Protein AF-A0A3N5V9I6-F1 (afdb_monomer_lite)

Radius of gyration: 17.71 Å; chains: 1; bounding box: 30×60×33 Å

Secondary structure (DSSP, 8-state):
--S-HHHHHHHHHHHSTT--GGGS-HHHHHHHHHHHHHHHH-TTS-HHHHHHHHHHHHHHHS-TTHHHHHHHHHHHHHHHHHTTSS----GGG-SS--------------------

Sequence (116 aa):
VVFEGNEIDPIIERFSSNWKISRMSCVDRNIMRIAVYELLWCSDIPSKVSINEAIDIGKKYGTGESGPFINGILDSVLDAMEKGSIKAKNPERISSEGTDNAVEIPGSKGSEVQTK

pLDDT: mean 76.72, std 22.47, range [28.77, 97.75]

Foldseek 3Di:
DPPPPPVQLVLLCVQQPNDHLVPADPQLSVLSSQLSCCCQAVPVDDNVVSLVVSLVSCVVPHDPCSNVSSNRRSVVSVVCCVVVVDHRDYPVPVPDDPDDDDPDDPDDDDDDDDDD

Structure (mmCIF, N/CA/C/O backbone):
data_AF-A0A3N5V9I6-F1
#
_entry.id   AF-A0A3N5V9I6-F1
#
loop_
_atom_site.group_PDB
_atom_site.id
_atom_site.type_symbol
_atom_site.label_atom_id
_atom_site.label_alt_id
_atom_site.label_comp_id
_atom_site.label_asym_id
_atom_site.label_entity_id
_atom_site.label_seq_id
_atom_site.pdbx_PDB_ins_code
_atom_site.Cartn_x
_atom_site.Cartn_y
_atom_site.Cartn_z
_atom_site.occupancy
_atom_site.B_iso_or_equiv
_atom_site.auth_seq_id
_atom_site.auth_comp_id
_atom_site.auth_asym_id
_atom_site.auth_atom_id
_atom_site.pdbx_PDB_model_num
ATOM 1 N N . VAL A 1 1 ? -10.032 -8.943 -8.644 1.00 49.38 1 VAL A N 1
ATOM 2 C CA . VAL A 1 1 ? -8.662 -9.484 -8.780 1.00 49.38 1 VAL A CA 1
ATOM 3 C C . VAL A 1 1 ? -8.685 -10.921 -8.297 1.00 49.38 1 VAL A C 1
ATOM 5 O O . VAL A 1 1 ? -8.732 -11.153 -7.100 1.00 49.38 1 VAL A O 1
ATOM 8 N N . VAL A 1 2 ? -8.845 -11.861 -9.229 1.00 43.88 2 VAL A N 1
ATOM 9 C CA . VAL A 1 2 ? -8.947 -13.315 -8.961 1.00 43.88 2 VAL A CA 1
ATOM 10 C C . VAL A 1 2 ? -7.613 -14.014 -9.287 1.00 43.88 2 VAL A C 1
ATOM 12 O O . VAL A 1 2 ? -7.490 -15.225 -9.170 1.00 43.88 2 VAL A O 1
ATOM 15 N N . PHE A 1 3 ? -6.589 -13.236 -9.647 1.00 49.75 3 PHE A N 1
ATOM 16 C CA . PHE A 1 3 ? -5.231 -13.713 -9.855 1.00 49.75 3 PHE A CA 1
ATOM 17 C C . PHE A 1 3 ? -4.555 -13.917 -8.492 1.00 49.75 3 PHE A C 1
ATOM 19 O O . PHE A 1 3 ? -4.348 -12.975 -7.733 1.00 49.75 3 PHE A O 1
ATOM 26 N N . GLU A 1 4 ? -4.340 -15.188 -8.155 1.00 53.69 4 GLU A N 1
ATOM 27 C CA . GLU A 1 4 ? -3.260 -15.676 -7.289 1.00 53.69 4 GLU A CA 1
ATOM 28 C C . GLU A 1 4 ? -3.088 -14.994 -5.923 1.00 53.69 4 GLU A C 1
ATOM 30 O O . GLU A 1 4 ? -1.991 -14.581 -5.545 1.00 53.69 4 GLU A O 1
ATOM 35 N N . GLY A 1 5 ? -4.134 -15.016 -5.087 1.00 57.06 5 GLY A N 1
ATOM 36 C CA . GLY A 1 5 ? -3.957 -14.775 -3.644 1.00 57.06 5 GLY A CA 1
ATOM 37 C C . GLY A 1 5 ? -2.834 -15.633 -3.025 1.00 57.06 5 GLY A C 1
ATOM 38 O O . GLY A 1 5 ? -2.198 -15.206 -2.070 1.00 57.06 5 GLY A O 1
ATOM 39 N N . ASN A 1 6 ? -2.520 -16.790 -3.625 1.00 67.88 6 ASN A N 1
ATOM 40 C CA . ASN A 1 6 ? -1.420 -17.666 -3.213 1.00 67.88 6 ASN A CA 1
ATOM 41 C C . ASN A 1 6 ? -0.013 -17.077 -3.398 1.00 67.88 6 ASN A C 1
ATOM 43 O O . ASN A 1 6 ? 0.874 -17.469 -2.649 1.00 67.88 6 ASN A O 1
ATOM 47 N N . GLU A 1 7 ? 0.222 -16.179 -4.361 1.00 80.50 7 GLU A N 1
ATOM 48 C CA . GLU A 1 7 ? 1.559 -15.592 -4.563 1.00 80.50 7 GLU A CA 1
ATOM 49 C C . GLU A 1 7 ? 1.689 -14.209 -3.923 1.00 80.50 7 GLU A C 1
ATOM 51 O O . GLU A 1 7 ? 2.753 -13.862 -3.410 1.00 80.50 7 GLU A O 1
ATOM 56 N N . ILE A 1 8 ? 0.608 -13.426 -3.916 1.00 87.56 8 ILE A N 1
ATOM 57 C CA . ILE A 1 8 ? 0.626 -12.046 -3.421 1.00 87.56 8 ILE A CA 1
ATOM 58 C C . ILE A 1 8 ? 0.567 -11.997 -1.890 1.00 87.56 8 ILE A C 1
ATOM 60 O O . ILE A 1 8 ? 1.305 -11.226 -1.272 1.00 87.56 8 ILE A O 1
ATOM 64 N N . ASP A 1 9 ? -0.274 -12.823 -1.258 1.00 89.19 9 ASP A N 1
ATOM 65 C CA . ASP A 1 9 ? -0.454 -12.783 0.197 1.00 89.19 9 ASP A CA 1
ATOM 66 C C . ASP A 1 9 ? 0.855 -13.088 0.958 1.00 89.19 9 ASP A C 1
ATOM 68 O O . ASP A 1 9 ? 1.178 -12.322 1.867 1.00 89.19 9 ASP A O 1
ATOM 72 N N . PRO A 1 10 ? 1.677 -14.094 0.578 1.00 88.62 10 PRO A N 1
ATOM 73 C CA . PRO A 1 10 ? 2.971 -14.332 1.225 1.00 88.62 10 PRO A CA 1
ATOM 74 C C . PRO A 1 10 ? 3.958 -13.169 1.086 1.00 88.62 10 PRO A C 1
ATOM 76 O O . PRO A 1 10 ? 4.769 -12.934 1.982 1.00 88.62 10 PRO A O 1
ATOM 79 N N . ILE A 1 11 ? 3.902 -12.429 -0.026 1.00 88.81 11 ILE A N 1
ATOM 80 C CA . ILE A 1 11 ? 4.744 -11.246 -0.231 1.00 88.81 11 ILE A CA 1
ATOM 81 C C . ILE A 1 11 ? 4.310 -10.149 0.733 1.00 88.81 11 ILE A C 1
ATOM 83 O O . ILE A 1 11 ? 5.151 -9.607 1.442 1.00 88.81 11 ILE A O 1
ATOM 87 N N . ILE A 1 12 ? 3.008 -9.868 0.821 1.00 89.88 12 ILE A N 1
ATOM 88 C CA . ILE A 1 12 ? 2.472 -8.898 1.782 1.00 89.88 12 ILE A CA 1
ATOM 89 C C . ILE A 1 12 ? 2.859 -9.302 3.212 1.00 89.88 12 ILE A C 1
ATOM 91 O O . ILE A 1 12 ? 3.388 -8.475 3.954 1.00 89.88 12 ILE A O 1
ATOM 95 N N . GLU A 1 13 ? 2.668 -10.574 3.579 1.00 89.62 13 GLU A N 1
ATOM 96 C CA . GLU A 1 13 ? 2.979 -11.081 4.922 1.00 89.62 13 GLU A CA 1
ATOM 97 C C . GLU A 1 13 ? 4.466 -10.971 5.282 1.00 89.62 13 GLU A C 1
ATOM 99 O O . GLU A 1 13 ? 4.797 -10.689 6.435 1.00 89.62 13 GLU A O 1
ATOM 104 N N . ARG A 1 14 ? 5.369 -11.120 4.302 1.00 88.75 14 ARG A N 1
ATOM 105 C CA . ARG A 1 14 ? 6.818 -10.948 4.491 1.00 88.75 14 ARG A CA 1
ATOM 106 C C . ARG A 1 14 ? 7.193 -9.533 4.942 1.00 88.75 14 ARG A C 1
ATOM 108 O O . ARG A 1 14 ? 8.158 -9.388 5.691 1.00 88.75 14 ARG A O 1
ATOM 115 N N . PHE A 1 15 ? 6.469 -8.509 4.489 1.00 88.69 15 PHE A N 1
ATOM 116 C CA . PHE A 1 15 ? 6.763 -7.100 4.803 1.00 88.69 15 PHE A CA 1
ATOM 117 C C . PHE A 1 15 ? 5.862 -6.505 5.878 1.00 88.69 15 PHE A C 1
ATOM 119 O O . PHE A 1 15 ? 6.180 -5.464 6.447 1.00 88.69 15 PHE A O 1
ATOM 126 N N . SER A 1 16 ? 4.752 -7.157 6.200 1.00 82.12 16 SER A N 1
ATOM 127 C CA . SER A 1 16 ? 3.899 -6.739 7.298 1.00 82.12 16 SER A CA 1
ATOM 128 C C . SER A 1 16 ? 4.440 -7.308 8.611 1.00 82.12 16 SER A C 1
ATOM 130 O O . SER A 1 16 ? 4.174 -8.463 8.928 1.00 82.12 16 SER A O 1
ATOM 132 N N . SER A 1 17 ? 5.199 -6.511 9.369 1.00 71.31 17 SER A N 1
ATOM 133 C CA . SER A 1 17 ? 5.847 -6.801 10.667 1.00 71.31 17 SER A CA 1
ATOM 134 C C . SER A 1 17 ? 5.053 -7.715 11.631 1.00 71.31 17 SER A C 1
ATOM 136 O O . SER A 1 17 ? 4.475 -7.247 12.610 1.00 71.31 17 SER A O 1
ATOM 138 N N . ASN A 1 18 ? 5.015 -9.030 11.376 1.00 65.50 18 ASN A N 1
ATOM 139 C CA . ASN A 1 18 ? 4.152 -10.029 12.034 1.00 65.50 18 ASN A CA 1
ATOM 140 C C . ASN A 1 18 ? 2.626 -9.791 11.948 1.00 65.50 18 ASN A C 1
ATOM 142 O O . ASN A 1 18 ? 1.856 -10.375 12.724 1.00 65.50 18 ASN A O 1
ATOM 146 N N . TRP A 1 19 ? 2.148 -8.972 11.010 1.00 77.94 19 TRP A N 1
ATOM 147 C CA . TRP A 1 19 ? 0.713 -8.747 10.842 1.00 77.94 19 TRP A CA 1
ATOM 148 C C . TRP A 1 19 ? 0.115 -9.758 9.868 1.00 77.94 19 TRP A C 1
ATOM 150 O O . TRP A 1 19 ? 0.276 -9.644 8.661 1.00 77.94 19 TRP A O 1
ATOM 160 N N . LYS A 1 20 ? -0.627 -10.743 10.379 1.00 80.44 20 LYS A N 1
ATOM 161 C CA . LYS A 1 20 ? -1.322 -11.702 9.507 1.00 80.44 20 LYS A CA 1
ATOM 162 C C . LYS A 1 20 ? -2.270 -10.981 8.556 1.00 80.44 20 LYS A C 1
ATOM 164 O O . LYS A 1 20 ? -3.075 -10.160 9.006 1.00 80.44 20 LYS A O 1
ATOM 169 N N . ILE A 1 21 ? -2.273 -11.364 7.282 1.00 83.75 21 ILE A N 1
ATOM 170 C CA . ILE A 1 21 ? -3.161 -10.751 6.285 1.00 83.75 21 ILE A CA 1
ATOM 171 C C . ILE A 1 21 ? -4.646 -10.929 6.650 1.00 83.75 21 ILE A C 1
ATOM 173 O O . ILE A 1 21 ? -5.495 -10.084 6.358 1.00 83.75 21 ILE A O 1
ATOM 177 N N . SER A 1 22 ? -4.957 -11.998 7.392 1.00 83.19 22 SER A N 1
ATOM 178 C CA . SER A 1 22 ? -6.287 -12.289 7.935 1.00 83.19 22 SER A CA 1
ATOM 179 C C . SER A 1 22 ? -6.780 -11.263 8.963 1.00 83.19 22 SER A C 1
ATOM 181 O O . SER A 1 22 ? -7.974 -11.218 9.242 1.00 83.19 22 SER A O 1
ATOM 183 N N . ARG A 1 23 ? -5.881 -10.467 9.558 1.00 85.75 23 ARG A N 1
ATOM 184 C CA . ARG A 1 23 ? -6.215 -9.396 10.512 1.00 85.75 23 ARG A CA 1
ATOM 185 C C . ARG A 1 23 ? -6.384 -8.033 9.848 1.00 85.75 23 ARG A C 1
ATOM 187 O O . ARG A 1 23 ? -6.814 -7.098 10.513 1.00 85.75 23 ARG A O 1
ATOM 194 N N . MET A 1 24 ? -6.018 -7.896 8.575 1.00 88.50 24 MET A N 1
ATOM 195 C CA . MET A 1 24 ? -6.257 -6.666 7.824 1.00 88.50 24 MET A CA 1
ATOM 196 C C . MET A 1 24 ? -7.750 -6.524 7.527 1.00 88.50 24 MET A C 1
ATOM 198 O O . MET A 1 24 ? -8.450 -7.525 7.309 1.00 88.50 24 MET A O 1
ATOM 202 N N . SER A 1 25 ? -8.239 -5.283 7.473 1.00 91.31 25 SER A N 1
ATOM 203 C CA . SER A 1 25 ? -9.601 -5.039 7.008 1.00 91.31 25 SER A CA 1
ATOM 204 C C . SER A 1 25 ? -9.763 -5.579 5.581 1.00 91.31 25 SER A C 1
ATOM 206 O O . SER A 1 25 ? -8.800 -5.694 4.817 1.00 91.31 25 SER A O 1
ATOM 208 N N . CYS A 1 26 ? -10.990 -5.941 5.200 1.00 91.69 26 CYS A N 1
ATOM 209 C CA . CYS A 1 26 ? -11.250 -6.408 3.837 1.00 91.69 26 CYS A CA 1
ATOM 210 C C . CYS A 1 26 ? -10.838 -5.370 2.785 1.00 91.69 26 CYS A C 1
ATOM 212 O O . CYS A 1 26 ? -10.410 -5.750 1.699 1.00 91.69 26 CYS A O 1
ATOM 214 N N . VAL A 1 27 ? -10.945 -4.083 3.123 1.00 92.69 27 VAL A N 1
ATOM 215 C CA . VAL A 1 27 ? -10.544 -2.971 2.261 1.00 92.69 27 VAL A CA 1
ATOM 216 C C . VAL A 1 27 ? -9.025 -2.939 2.113 1.00 92.69 27 VAL A C 1
ATOM 218 O O . VAL A 1 27 ? -8.539 -3.097 0.996 1.00 92.69 27 VAL A O 1
ATOM 221 N N . ASP A 1 28 ? -8.279 -2.851 3.218 1.00 93.00 28 ASP A N 1
ATOM 222 C CA . ASP A 1 28 ? -6.811 -2.758 3.181 1.00 93.00 28 ASP A CA 1
ATOM 223 C C . ASP A 1 28 ? -6.196 -3.965 2.479 1.00 93.00 28 ASP A C 1
ATOM 225 O O . ASP A 1 28 ? -5.337 -3.818 1.617 1.00 93.00 28 ASP A O 1
ATOM 229 N N . ARG A 1 29 ? -6.694 -5.172 2.771 1.00 92.00 29 ARG A N 1
ATOM 230 C CA . ARG A 1 29 ? -6.210 -6.399 2.130 1.00 92.00 29 ARG A CA 1
ATOM 231 C C . ARG A 1 29 ? -6.376 -6.360 0.611 1.00 92.00 29 ARG A C 1
ATOM 233 O O . ARG A 1 29 ? -5.485 -6.794 -0.112 1.00 92.00 29 ARG A O 1
ATOM 240 N N . ASN A 1 30 ? -7.511 -5.870 0.117 1.00 93.00 30 ASN A N 1
ATOM 241 C CA . ASN A 1 30 ? -7.752 -5.796 -1.323 1.00 93.00 30 ASN A CA 1
ATOM 242 C C . ASN A 1 30 ? -6.919 -4.696 -1.986 1.00 93.00 30 ASN A C 1
ATOM 244 O O . ASN A 1 30 ? -6.403 -4.924 -3.077 1.00 93.00 30 ASN A O 1
ATOM 248 N N . ILE A 1 31 ? -6.743 -3.552 -1.320 1.00 94.56 31 ILE A N 1
ATOM 249 C CA . ILE A 1 31 ? -5.866 -2.474 -1.795 1.00 94.56 31 ILE A CA 1
ATOM 250 C C . ILE A 1 31 ? -4.426 -2.978 -1.905 1.00 94.56 31 ILE A C 1
ATOM 252 O O . ILE A 1 31 ? -3.814 -2.859 -2.962 1.00 94.56 31 ILE A O 1
ATOM 256 N N . MET A 1 32 ? -3.916 -3.616 -0.849 1.00 92.94 32 MET A N 1
ATOM 257 C CA . MET A 1 32 ? -2.563 -4.171 -0.816 1.00 92.94 32 MET A CA 1
ATOM 258 C C . MET A 1 32 ? -2.340 -5.200 -1.923 1.00 92.94 32 MET A C 1
ATOM 260 O O . MET A 1 32 ? -1.305 -5.174 -2.582 1.00 92.94 32 MET A O 1
ATOM 264 N N . ARG A 1 33 ? -3.319 -6.079 -2.172 1.00 92.75 33 ARG A N 1
ATOM 265 C CA . ARG A 1 33 ? -3.226 -7.071 -3.251 1.00 92.75 33 ARG A CA 1
ATOM 266 C C . ARG A 1 33 ? -3.100 -6.428 -4.628 1.00 92.75 33 ARG A C 1
ATOM 268 O O . ARG A 1 33 ? -2.288 -6.882 -5.423 1.00 92.75 33 ARG A O 1
ATOM 275 N N . ILE A 1 34 ? -3.887 -5.386 -4.897 1.00 93.44 34 ILE A N 1
ATOM 276 C CA . ILE A 1 34 ? -3.826 -4.650 -6.167 1.00 93.44 34 ILE A CA 1
ATOM 277 C C . ILE A 1 34 ? -2.478 -3.940 -6.298 1.00 93.44 34 ILE A C 1
ATOM 279 O O . ILE A 1 34 ? -1.796 -4.118 -7.298 1.00 93.44 34 ILE A O 1
ATOM 283 N N . ALA A 1 35 ? -2.062 -3.201 -5.270 1.00 94.62 35 ALA A N 1
ATOM 284 C CA . ALA A 1 35 ? -0.826 -2.430 -5.308 1.00 94.62 35 ALA A CA 1
ATOM 285 C C . ALA A 1 35 ? 0.410 -3.321 -5.496 1.00 94.62 35 ALA A C 1
ATOM 287 O O . ALA A 1 35 ? 1.253 -3.044 -6.341 1.00 94.62 35 ALA A O 1
ATOM 288 N N . VAL A 1 36 ? 0.509 -4.427 -4.751 1.00 92.69 36 VAL A N 1
ATOM 289 C CA . VAL A 1 36 ? 1.622 -5.380 -4.893 1.00 92.69 36 VAL A CA 1
ATOM 290 C C . VAL A 1 36 ? 1.593 -6.070 -6.254 1.00 92.69 36 VAL A C 1
ATOM 292 O O . VAL A 1 36 ? 2.654 -6.303 -6.834 1.00 92.69 36 VAL A O 1
ATOM 295 N N . TYR A 1 37 ? 0.404 -6.362 -6.786 1.00 91.56 37 TYR A N 1
ATOM 296 C CA . TYR A 1 37 ? 0.280 -6.875 -8.145 1.00 91.56 37 TYR A CA 1
ATOM 297 C C . TYR A 1 37 ? 0.838 -5.881 -9.172 1.00 91.56 37 TYR A C 1
ATOM 299 O O . TYR A 1 37 ? 1.676 -6.252 -9.988 1.00 91.56 37 TYR A O 1
ATOM 307 N N . GLU A 1 38 ? 0.442 -4.611 -9.107 1.00 92.06 38 GLU A N 1
ATOM 308 C CA . GLU A 1 38 ? 0.946 -3.597 -10.037 1.00 92.06 38 GLU A CA 1
ATOM 309 C C . GLU A 1 38 ? 2.462 -3.419 -9.919 1.00 92.06 38 GLU A C 1
ATOM 311 O O . GLU A 1 38 ? 3.159 -3.418 -10.929 1.00 92.06 38 GLU A O 1
ATOM 316 N N . LEU A 1 39 ? 2.994 -3.368 -8.694 1.00 91.19 39 LEU A N 1
ATOM 317 C CA . LEU A 1 39 ? 4.432 -3.230 -8.458 1.00 91.19 39 LEU A CA 1
ATOM 318 C C . LEU A 1 39 ? 5.248 -4.362 -9.088 1.00 91.19 39 LEU A C 1
ATOM 320 O O . LEU A 1 39 ? 6.333 -4.128 -9.618 1.00 91.19 39 LEU A O 1
ATOM 324 N N . LEU A 1 40 ? 4.754 -5.595 -9.002 1.00 88.75 40 LEU A N 1
ATOM 325 C CA . LEU A 1 40 ? 5.518 -6.766 -9.412 1.00 88.75 40 LEU A CA 1
ATOM 326 C C . LEU A 1 40 ? 5.236 -7.208 -10.842 1.00 88.75 40 LEU A C 1
ATOM 328 O O . LEU A 1 40 ? 6.134 -7.799 -11.434 1.00 88.75 40 LEU A O 1
ATOM 332 N N . TRP A 1 41 ? 4.050 -6.934 -11.388 1.00 88.81 41 TRP A N 1
ATOM 333 C CA . TRP A 1 41 ? 3.638 -7.416 -12.708 1.00 88.81 41 TRP A CA 1
ATOM 334 C C . TRP A 1 41 ? 3.365 -6.318 -13.740 1.00 88.81 41 TRP A C 1
ATOM 336 O O . TRP A 1 41 ? 3.444 -6.590 -14.936 1.00 88.81 41 TRP A O 1
ATOM 346 N N . CYS A 1 42 ? 3.105 -5.075 -13.342 1.00 88.56 42 CYS A N 1
ATOM 347 C CA . CYS A 1 42 ? 2.781 -4.002 -14.284 1.00 88.56 42 CYS A CA 1
ATOM 348 C C . CYS A 1 4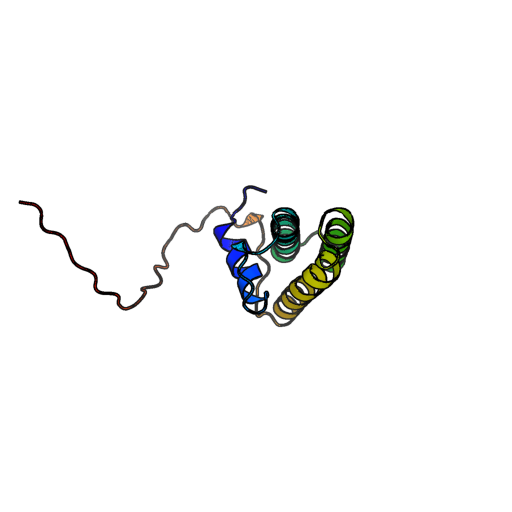2 ? 3.983 -3.075 -14.497 1.00 88.56 42 CYS A C 1
ATOM 350 O O . CYS A 1 42 ? 4.079 -2.003 -13.909 1.00 88.56 42 CYS A O 1
ATOM 352 N N . SER A 1 43 ? 4.916 -3.477 -15.368 1.00 86.50 43 SER A N 1
ATOM 353 C CA . SER A 1 43 ? 6.109 -2.671 -15.691 1.00 86.50 43 SER A CA 1
ATOM 354 C C . SER A 1 43 ? 5.805 -1.348 -16.409 1.00 86.50 43 SER A C 1
ATOM 356 O O . SER A 1 43 ? 6.669 -0.480 -16.505 1.00 86.50 43 SER A O 1
ATOM 358 N N . ASP A 1 44 ? 4.602 -1.216 -16.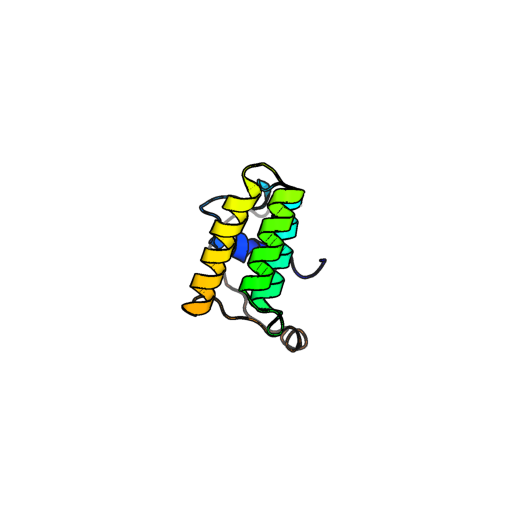957 1.00 90.56 44 ASP A N 1
ATOM 359 C CA . ASP A 1 44 ? 4.068 -0.023 -17.608 1.00 90.56 44 ASP A CA 1
ATOM 360 C C . ASP A 1 44 ? 3.532 1.021 -16.613 1.00 90.56 44 ASP A C 1
ATOM 362 O O . ASP A 1 44 ? 3.3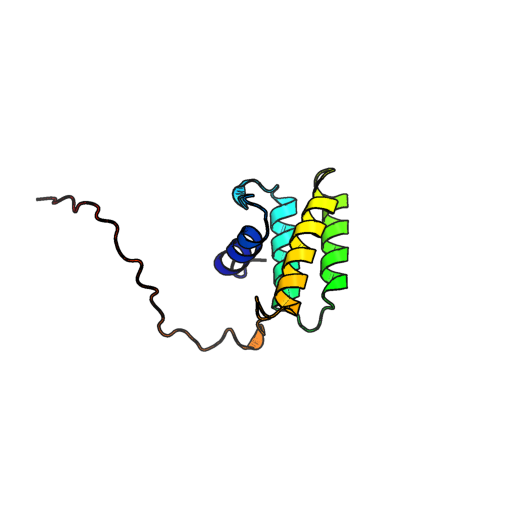87 2.191 -16.974 1.00 90.56 44 ASP A O 1
ATOM 366 N N . ILE A 1 45 ? 3.293 0.629 -15.357 1.00 90.69 45 ILE A N 1
ATOM 367 C CA . ILE A 1 45 ? 2.802 1.518 -14.304 1.00 90.69 45 ILE A CA 1
ATOM 368 C C . ILE A 1 45 ? 3.978 1.935 -13.407 1.00 90.69 45 ILE A C 1
ATOM 370 O O . ILE A 1 45 ? 4.638 1.087 -12.804 1.00 90.69 45 ILE A O 1
ATOM 374 N N . PRO A 1 46 ? 4.274 3.241 -13.266 1.00 93.81 46 PRO A N 1
ATOM 375 C CA . PRO A 1 46 ? 5.335 3.685 -12.370 1.00 93.81 46 PRO A CA 1
ATOM 376 C C . PRO A 1 46 ? 5.031 3.308 -10.914 1.00 93.81 46 PRO A C 1
ATOM 378 O O . PRO A 1 46 ? 3.989 3.690 -10.385 1.00 93.81 46 PRO A O 1
ATOM 381 N N . SER A 1 47 ? 5.977 2.664 -10.222 1.00 93.38 47 SER A N 1
ATOM 382 C CA . SER A 1 47 ? 5.780 2.153 -8.853 1.00 93.38 47 SER A CA 1
ATOM 383 C C . SER A 1 47 ? 5.230 3.196 -7.875 1.00 93.38 47 SER A C 1
ATOM 385 O O . SER A 1 47 ? 4.331 2.914 -7.090 1.00 93.38 47 SER A O 1
ATOM 387 N N . LYS A 1 48 ? 5.725 4.437 -7.956 1.00 94.81 48 LYS A N 1
ATOM 388 C CA . LYS A 1 48 ? 5.265 5.544 -7.102 1.00 94.81 48 LYS A CA 1
ATOM 389 C C . LYS A 1 48 ? 3.797 5.909 -7.325 1.00 94.81 48 LYS A C 1
ATOM 391 O O . LYS A 1 48 ? 3.145 6.351 -6.387 1.00 94.81 48 LYS A O 1
ATOM 396 N N . VAL A 1 49 ? 3.286 5.746 -8.547 1.00 96.88 49 VAL A N 1
ATOM 397 C CA . VAL A 1 49 ? 1.875 6.007 -8.861 1.00 96.88 49 VAL A CA 1
ATOM 398 C C . VAL A 1 49 ? 1.006 4.958 -8.176 1.00 96.88 49 VAL A C 1
ATOM 400 O O . VAL A 1 49 ? 0.130 5.338 -7.407 1.00 96.88 49 VAL A O 1
ATOM 403 N N . SER A 1 50 ? 1.315 3.666 -8.338 1.00 96.19 50 SER A N 1
ATOM 404 C CA . SER A 1 50 ? 0.598 2.577 -7.654 1.00 96.19 50 SER A CA 1
ATOM 405 C C . SER A 1 50 ? 0.569 2.749 -6.134 1.00 96.19 50 SER A C 1
ATOM 407 O O . SER A 1 50 ? -0.467 2.548 -5.503 1.00 96.19 50 SER A O 1
ATOM 409 N N . ILE A 1 51 ? 1.687 3.174 -5.535 1.00 96.56 51 ILE A N 1
ATOM 410 C CA . ILE A 1 51 ? 1.776 3.427 -4.089 1.00 96.56 51 ILE A CA 1
ATOM 411 C C . ILE A 1 51 ? 0.875 4.595 -3.675 1.00 96.56 51 ILE A C 1
ATOM 413 O O . ILE A 1 51 ? 0.082 4.454 -2.743 1.00 96.56 51 ILE A O 1
ATOM 417 N N . ASN A 1 52 ? 0.958 5.730 -4.373 1.00 97.75 52 ASN A N 1
ATOM 418 C CA . ASN A 1 52 ? 0.151 6.907 -4.051 1.00 97.75 52 ASN A CA 1
ATOM 419 C C . ASN A 1 52 ? -1.352 6.614 -4.162 1.00 97.75 52 ASN A C 1
ATOM 421 O O . ASN A 1 52 ? -2.104 6.931 -3.240 1.00 97.75 52 ASN A O 1
ATOM 425 N N . GLU A 1 53 ? -1.780 5.949 -5.238 1.00 97.44 53 GLU A N 1
ATOM 426 C CA . GLU A 1 53 ? -3.185 5.579 -5.432 1.00 97.44 53 GLU A CA 1
ATOM 427 C C . GLU A 1 53 ? -3.667 4.618 -4.338 1.00 97.44 53 GLU A C 1
ATOM 429 O O . GLU A 1 53 ? -4.739 4.809 -3.760 1.00 97.44 53 GLU A O 1
ATOM 434 N N . ALA A 1 54 ? -2.857 3.622 -3.969 1.00 97.38 54 ALA A N 1
ATOM 435 C CA . ALA A 1 54 ? -3.189 2.704 -2.884 1.00 97.38 54 ALA A CA 1
ATOM 436 C C . ALA A 1 54 ? -3.383 3.434 -1.544 1.00 97.38 54 ALA A C 1
ATOM 438 O O . ALA A 1 54 ? -4.349 3.172 -0.820 1.00 97.38 54 ALA A O 1
ATOM 439 N N . ILE A 1 55 ? -2.498 4.381 -1.222 1.00 97.50 55 ILE A N 1
ATOM 440 C CA . ILE A 1 55 ? -2.583 5.191 -0.003 1.00 97.50 55 ILE A CA 1
ATOM 441 C C . ILE A 1 55 ? -3.857 6.039 -0.004 1.00 97.50 55 ILE A C 1
ATOM 443 O O . ILE A 1 55 ? -4.553 6.103 1.012 1.00 97.50 55 ILE A O 1
ATOM 447 N N . ASP A 1 56 ? -4.182 6.685 -1.120 1.00 97.50 56 ASP A N 1
ATOM 448 C CA . ASP A 1 56 ? -5.336 7.578 -1.200 1.00 97.50 56 ASP A CA 1
ATOM 449 C C . ASP A 1 56 ? -6.665 6.814 -1.164 1.00 97.50 56 ASP A C 1
ATOM 451 O O . ASP A 1 56 ? -7.601 7.230 -0.471 1.00 97.50 56 ASP A O 1
ATOM 455 N N . ILE A 1 57 ? -6.733 5.635 -1.789 1.00 97.06 57 ILE A N 1
ATOM 456 C CA . ILE A 1 57 ? -7.865 4.710 -1.635 1.00 97.06 57 ILE A CA 1
ATOM 457 C C . ILE A 1 57 ? -7.971 4.248 -0.171 1.00 97.06 57 ILE A C 1
ATOM 459 O O . ILE A 1 57 ? -9.071 4.226 0.387 1.00 97.06 57 ILE A O 1
ATOM 463 N N . GLY A 1 58 ? -6.846 3.942 0.479 1.00 96.62 58 GLY A N 1
ATOM 464 C CA . GLY A 1 58 ? -6.791 3.548 1.888 1.00 96.62 58 GLY A CA 1
ATOM 465 C C . GLY A 1 58 ? -7.306 4.628 2.835 1.00 96.62 58 GLY A C 1
ATOM 466 O O . GLY A 1 58 ? -8.120 4.342 3.708 1.00 96.62 58 GLY A O 1
ATOM 467 N N . LYS A 1 59 ? -6.911 5.887 2.625 1.00 95.69 59 LYS A N 1
ATOM 468 C CA . LYS A 1 59 ? -7.433 7.038 3.384 1.00 95.69 59 LYS A CA 1
ATOM 469 C C . LYS A 1 59 ? -8.934 7.237 3.173 1.00 95.69 59 LYS A C 1
ATOM 471 O O . LYS A 1 59 ? -9.630 7.661 4.090 1.00 95.69 59 LYS A O 1
ATOM 476 N N . LYS A 1 60 ? -9.427 6.976 1.959 1.00 96.50 60 LYS A N 1
ATOM 477 C CA . LYS A 1 60 ? -10.822 7.233 1.582 1.00 96.50 60 LYS A CA 1
ATOM 478 C C . LYS A 1 60 ? -11.790 6.154 2.064 1.00 96.50 60 LYS A C 1
ATOM 480 O O . LYS A 1 60 ? -12.920 6.483 2.416 1.00 96.50 60 LYS A O 1
ATOM 485 N N . TYR A 1 61 ? -11.376 4.889 2.042 1.00 95.31 61 TYR A N 1
ATOM 486 C CA . TYR A 1 61 ? -12.270 3.749 2.283 1.00 95.31 61 TYR A CA 1
ATOM 487 C C . TYR A 1 61 ? -11.844 2.843 3.445 1.00 95.31 61 TYR A C 1
ATOM 489 O O . TYR A 1 61 ? -12.613 1.964 3.835 1.00 95.31 61 TYR A O 1
ATOM 497 N N . GLY A 1 62 ? -10.630 3.013 3.970 1.00 90.44 62 GLY A N 1
ATOM 498 C CA . GLY A 1 62 ? -10.108 2.257 5.102 1.00 90.44 62 GLY A CA 1
ATOM 499 C C . GLY A 1 62 ? -10.426 2.901 6.454 1.00 90.44 62 GLY A C 1
ATOM 500 O O . GLY A 1 62 ? -11.438 3.574 6.644 1.00 90.44 62 GLY A O 1
ATOM 501 N N . THR A 1 63 ? -9.544 2.663 7.418 1.00 89.56 63 THR A N 1
ATOM 502 C CA . THR A 1 63 ? -9.567 3.265 8.757 1.00 89.56 63 THR A CA 1
ATOM 503 C C . THR A 1 63 ? -8.618 4.466 8.825 1.00 89.56 63 THR A C 1
ATOM 505 O O . THR A 1 63 ? -7.840 4.699 7.902 1.00 89.56 63 THR A O 1
ATOM 508 N N . GLY A 1 64 ? -8.621 5.206 9.941 1.00 89.69 64 GLY A N 1
ATOM 509 C CA . GLY A 1 64 ? -7.661 6.301 10.159 1.00 89.69 64 GLY A CA 1
ATOM 510 C C . GLY A 1 64 ? -6.191 5.873 10.033 1.00 89.69 64 GLY A C 1
ATOM 511 O O . GLY A 1 64 ? -5.356 6.662 9.601 1.00 89.69 64 GLY A O 1
ATOM 512 N N . GLU A 1 65 ? -5.897 4.600 10.305 1.00 91.75 65 GLU A N 1
ATOM 513 C CA . GLU A 1 65 ? -4.545 4.036 10.257 1.00 91.75 65 GLU A CA 1
ATOM 514 C C . GLU A 1 65 ? -4.174 3.451 8.882 1.00 91.75 65 GLU A C 1
ATOM 516 O O . GLU A 1 65 ? -3.013 3.116 8.648 1.00 91.75 65 GLU A O 1
ATOM 521 N N . SER A 1 66 ? -5.127 3.335 7.948 1.00 93.56 66 SER A N 1
ATOM 522 C CA . SER A 1 66 ? -4.917 2.637 6.671 1.00 93.56 66 SER A CA 1
ATOM 523 C C . SER A 1 66 ? -3.875 3.315 5.785 1.00 93.56 66 SER A C 1
ATOM 525 O O . SER A 1 66 ? -3.023 2.635 5.221 1.00 93.56 66 SER A O 1
ATOM 527 N N . GLY A 1 67 ? -3.895 4.647 5.681 1.00 95.12 67 GLY A N 1
ATOM 528 C CA . GLY A 1 67 ? -2.931 5.391 4.860 1.00 95.12 67 GLY A CA 1
ATOM 529 C C . GLY A 1 67 ? -1.473 5.153 5.287 1.00 95.12 67 GLY A C 1
ATOM 530 O O . GLY A 1 67 ? -0.683 4.672 4.472 1.00 95.12 67 GLY A O 1
ATOM 531 N N . PRO A 1 68 ? -1.108 5.441 6.554 1.00 94.38 68 PRO A N 1
ATOM 532 C CA . PRO A 1 68 ? 0.232 5.170 7.077 1.00 94.38 68 PRO A CA 1
ATOM 533 C C . PRO A 1 68 ? 0.634 3.692 6.994 1.00 94.38 68 PRO A C 1
ATOM 535 O O . PRO A 1 68 ? 1.776 3.385 6.653 1.00 94.38 68 PRO A O 1
ATOM 538 N N . PHE A 1 69 ? -0.302 2.779 7.270 1.00 92.31 69 PHE A N 1
ATOM 539 C CA . PHE A 1 69 ? -0.065 1.339 7.200 1.00 92.31 69 PHE A CA 1
ATOM 540 C C . PHE A 1 69 ? 0.296 0.871 5.783 1.00 92.31 69 PHE A C 1
ATOM 542 O O . PHE A 1 69 ? 1.306 0.191 5.597 1.00 92.31 69 PHE A O 1
ATOM 549 N N . ILE A 1 70 ? -0.497 1.269 4.784 1.00 94.81 70 ILE A N 1
ATOM 550 C CA . ILE A 1 70 ? -0.268 0.930 3.374 1.00 94.81 70 ILE A CA 1
ATOM 551 C C . ILE A 1 70 ? 1.071 1.502 2.904 1.00 94.81 70 ILE A C 1
ATOM 553 O O . ILE A 1 70 ? 1.865 0.770 2.316 1.00 94.81 70 ILE A O 1
ATOM 557 N N . ASN A 1 71 ? 1.356 2.769 3.224 1.00 95.62 71 ASN A N 1
ATOM 558 C CA . ASN A 1 71 ? 2.626 3.404 2.872 1.00 95.62 71 ASN A CA 1
ATOM 559 C C . ASN A 1 71 ? 3.823 2.607 3.414 1.00 95.62 71 ASN A C 1
ATOM 561 O O . ASN A 1 71 ? 4.722 2.254 2.661 1.00 95.62 71 ASN A O 1
ATOM 565 N N . GLY A 1 72 ? 3.807 2.257 4.705 1.00 93.81 72 GLY A N 1
ATOM 566 C CA . GLY A 1 72 ? 4.919 1.542 5.337 1.00 93.81 72 GLY A CA 1
ATOM 567 C C . GLY A 1 72 ? 5.213 0.171 4.716 1.00 93.81 72 GLY A C 1
ATOM 568 O O . GLY A 1 72 ? 6.381 -0.193 4.549 1.00 93.81 72 GLY A O 1
ATOM 569 N N . ILE A 1 73 ? 4.177 -0.591 4.348 1.00 93.19 73 ILE A N 1
ATOM 570 C CA . ILE A 1 73 ? 4.378 -1.901 3.713 1.00 93.19 73 ILE A CA 1
ATOM 571 C C . ILE A 1 73 ? 4.842 -1.738 2.265 1.00 93.19 73 ILE A C 1
ATOM 573 O O . ILE A 1 73 ? 5.794 -2.405 1.863 1.00 93.19 73 ILE A O 1
ATOM 577 N N . LEU A 1 74 ? 4.197 -0.874 1.477 1.00 94.69 74 LEU A N 1
ATOM 578 C CA . LEU A 1 74 ? 4.531 -0.738 0.059 1.00 94.69 74 LEU A CA 1
ATOM 579 C C . LEU A 1 74 ? 5.912 -0.111 -0.168 1.00 94.69 74 LEU A C 1
ATOM 581 O O . LEU A 1 74 ? 6.618 -0.556 -1.072 1.00 94.69 74 LEU A O 1
ATOM 585 N N . ASP A 1 75 ? 6.342 0.823 0.684 1.00 94.88 75 ASP A N 1
ATOM 586 C CA . ASP A 1 75 ? 7.719 1.332 0.672 1.00 94.88 75 ASP A CA 1
ATOM 587 C C . ASP A 1 75 ? 8.719 0.197 0.931 1.00 94.88 75 ASP A C 1
ATOM 589 O O . ASP A 1 75 ? 9.714 0.068 0.225 1.00 94.88 75 ASP A O 1
ATOM 593 N N . SER A 1 76 ? 8.424 -0.693 1.886 1.00 93.12 76 SER A N 1
ATOM 594 C CA . SER A 1 76 ? 9.281 -1.849 2.188 1.00 93.12 76 SER A CA 1
ATOM 595 C C . SER A 1 76 ? 9.366 -2.843 1.022 1.00 93.12 76 SER A C 1
ATOM 597 O O . SER A 1 76 ? 10.426 -3.425 0.776 1.00 93.12 76 SER A O 1
ATOM 599 N N . VAL A 1 77 ? 8.261 -3.036 0.291 1.00 92.25 77 VAL A N 1
ATOM 600 C CA . VAL A 1 77 ? 8.226 -3.857 -0.930 1.00 92.25 77 VAL A CA 1
ATOM 601 C C . VAL A 1 77 ? 9.082 -3.217 -2.024 1.00 92.25 77 VAL A C 1
ATOM 603 O O . VAL A 1 77 ? 9.910 -3.909 -2.619 1.00 92.25 77 VAL A O 1
ATOM 606 N N . LEU A 1 78 ? 8.927 -1.911 -2.260 1.00 92.44 78 LEU A N 1
ATOM 607 C CA . LEU A 1 78 ? 9.698 -1.169 -3.259 1.00 92.44 78 LEU A CA 1
ATOM 608 C C . LEU A 1 78 ? 11.201 -1.227 -2.957 1.00 92.44 78 LEU A C 1
ATOM 610 O O . LEU A 1 78 ? 11.990 -1.607 -3.820 1.00 92.44 78 LEU A O 1
ATOM 614 N N . ASP A 1 79 ? 11.585 -0.971 -1.708 1.00 93.06 79 ASP A N 1
ATOM 615 C CA . ASP A 1 79 ? 12.962 -1.083 -1.224 1.00 93.06 79 ASP A CA 1
ATOM 616 C C . ASP A 1 79 ? 13.560 -2.472 -1.500 1.00 93.06 79 ASP A C 1
ATOM 618 O O . ASP A 1 79 ? 14.728 -2.613 -1.874 1.00 93.06 79 ASP A O 1
ATOM 622 N N . ALA A 1 80 ? 12.770 -3.529 -1.296 1.00 91.06 80 ALA A N 1
ATOM 623 C CA . ALA A 1 80 ? 13.200 -4.898 -1.552 1.00 91.06 80 ALA A CA 1
ATOM 624 C C . ALA A 1 80 ? 13.339 -5.205 -3.050 1.00 91.06 80 ALA A C 1
ATOM 626 O O . ALA A 1 80 ? 14.220 -5.987 -3.422 1.00 91.06 80 ALA A O 1
ATOM 627 N N . MET A 1 81 ? 12.504 -4.601 -3.899 1.00 89.81 81 MET A N 1
ATOM 628 C CA . MET A 1 81 ? 12.625 -4.691 -5.355 1.00 89.81 81 MET A CA 1
ATOM 629 C C . MET A 1 81 ? 13.892 -3.986 -5.846 1.00 89.81 81 MET A C 1
ATOM 631 O O . MET A 1 81 ? 14.657 -4.574 -6.609 1.00 89.81 81 MET A O 1
ATOM 635 N N . GLU A 1 82 ? 14.169 -2.776 -5.356 1.00 88.56 82 GLU A N 1
ATOM 636 C CA . GLU A 1 82 ? 15.370 -2.007 -5.713 1.00 88.56 82 GLU A CA 1
ATOM 637 C C . GLU A 1 82 ? 16.662 -2.717 -5.277 1.00 88.56 82 GLU A C 1
ATOM 639 O O . GLU A 1 82 ? 17.654 -2.729 -6.005 1.00 88.56 82 GLU A O 1
ATOM 644 N N . LYS A 1 83 ? 16.638 -3.394 -4.121 1.00 89.38 83 LYS A N 1
ATOM 645 C CA . LYS A 1 83 ? 17.752 -4.219 -3.613 1.00 89.38 83 LYS A CA 1
ATOM 646 C C . LYS A 1 83 ? 17.842 -5.603 -4.274 1.00 89.38 83 LYS A C 1
ATOM 648 O O . LYS A 1 83 ? 18.697 -6.401 -3.893 1.00 89.38 83 LYS A O 1
ATOM 653 N N . GLY A 1 84 ? 16.950 -5.936 -5.213 1.00 83.81 84 GLY A N 1
ATOM 654 C CA . GLY A 1 84 ? 16.927 -7.227 -5.913 1.00 83.81 84 GLY A CA 1
ATOM 655 C C . GLY A 1 84 ? 16.533 -8.430 -5.044 1.00 83.81 84 GLY A C 1
ATOM 656 O O . GLY A 1 84 ? 16.722 -9.576 -5.452 1.00 83.81 84 GLY A O 1
ATOM 657 N N . SER A 1 85 ? 15.981 -8.191 -3.850 1.00 82.69 85 SER A N 1
ATOM 658 C CA . SER A 1 85 ? 15.493 -9.231 -2.927 1.00 82.69 85 SER A CA 1
ATOM 659 C C . SER A 1 85 ? 14.142 -9.822 -3.350 1.00 82.69 85 SER A C 1
ATOM 661 O O . SER A 1 85 ? 13.729 -10.864 -2.830 1.00 82.69 85 SER A O 1
ATOM 663 N N . ILE A 1 86 ? 13.455 -9.148 -4.279 1.00 83.44 86 ILE A N 1
ATOM 664 C CA . ILE A 1 86 ? 12.263 -9.600 -5.000 1.00 83.44 86 ILE A CA 1
ATOM 665 C C . ILE A 1 86 ? 12.433 -9.199 -6.465 1.00 83.44 86 ILE A C 1
ATOM 667 O O . ILE A 1 86 ? 12.894 -8.099 -6.756 1.00 83.44 86 ILE A O 1
ATOM 671 N N . LYS A 1 87 ? 12.077 -10.096 -7.388 1.00 76.62 87 LYS A N 1
ATOM 672 C CA . LYS A 1 87 ? 12.116 -9.820 -8.828 1.00 76.62 87 LYS A CA 1
ATOM 673 C C . LYS A 1 87 ? 10.710 -9.526 -9.337 1.00 76.62 87 LYS A C 1
ATOM 675 O O . LYS A 1 87 ? 9.802 -10.312 -9.074 1.00 76.62 87 LYS A O 1
ATOM 680 N N . ALA A 1 88 ? 10.563 -8.438 -10.091 1.00 73.25 88 ALA A N 1
ATOM 681 C CA . ALA A 1 88 ? 9.366 -8.190 -10.885 1.00 73.25 88 ALA A CA 1
ATOM 682 C C . ALA A 1 88 ? 9.167 -9.339 -11.892 1.00 73.25 88 ALA A C 1
ATOM 684 O O . ALA A 1 88 ? 10.129 -9.825 -12.500 1.00 73.25 88 ALA A O 1
ATOM 685 N N . LYS A 1 89 ? 7.928 -9.802 -12.031 1.00 73.12 89 LYS A N 1
ATOM 686 C CA . LYS A 1 89 ? 7.507 -10.876 -12.931 1.00 73.12 89 LYS A CA 1
ATOM 687 C C . LYS A 1 89 ? 6.779 -10.253 -14.122 1.00 73.12 89 LYS A C 1
ATOM 689 O O . LYS A 1 89 ? 5.942 -9.392 -13.944 1.00 73.12 89 LYS A O 1
ATOM 694 N N . ASN A 1 90 ? 7.054 -10.692 -15.347 1.00 60.53 90 ASN A N 1
ATOM 695 C CA . ASN A 1 90 ? 6.270 -10.242 -16.502 1.00 60.53 90 ASN A CA 1
ATOM 696 C C . ASN A 1 90 ? 4.996 -11.111 -16.625 1.00 60.53 90 ASN A C 1
ATOM 698 O O . ASN A 1 90 ? 5.144 -12.337 -16.712 1.00 60.53 90 ASN A O 1
ATOM 702 N N . PRO A 1 91 ? 3.776 -10.535 -16.658 1.00 5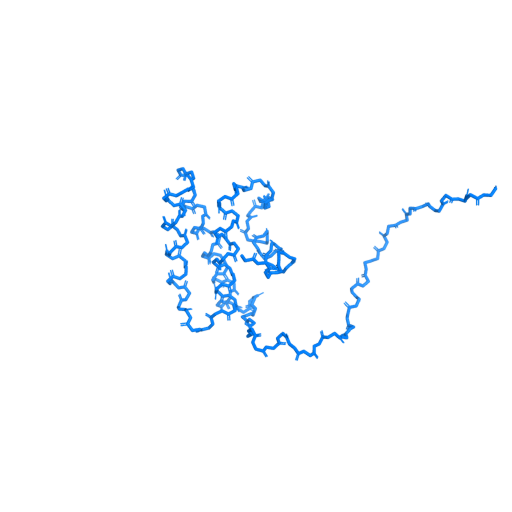4.59 91 PRO A N 1
ATOM 703 C CA . PRO A 1 91 ? 2.531 -11.283 -16.836 1.00 54.59 91 PRO A CA 1
ATOM 704 C C . PRO A 1 91 ? 2.498 -12.094 -18.141 1.00 54.59 91 PRO A C 1
ATOM 706 O O . PRO A 1 91 ? 1.842 -13.132 -18.189 1.00 54.5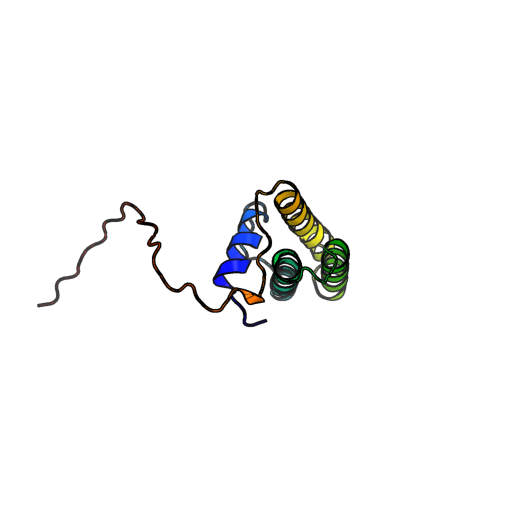9 91 PRO A O 1
ATOM 709 N N . GLU A 1 92 ? 3.276 -11.721 -19.165 1.00 52.38 92 GLU A N 1
ATOM 710 C CA . GLU A 1 92 ? 3.373 -12.476 -20.426 1.00 52.38 92 GLU A CA 1
ATOM 711 C C . GLU A 1 92 ? 4.130 -13.818 -20.320 1.00 52.38 92 GLU A C 1
ATOM 713 O O . GLU A 1 92 ? 4.204 -14.558 -21.298 1.00 52.38 92 GLU A O 1
ATOM 718 N N . ARG A 1 93 ? 4.691 -14.178 -19.153 1.00 43.53 93 ARG A N 1
ATOM 719 C CA . ARG A 1 93 ? 5.336 -15.491 -18.928 1.00 43.53 93 ARG A CA 1
ATOM 720 C C . ARG A 1 93 ? 4.486 -16.499 -18.152 1.00 43.53 93 ARG A C 1
ATOM 722 O O . ARG A 1 93 ? 4.960 -17.603 -17.892 1.00 43.53 93 ARG A O 1
ATOM 729 N N . ILE A 1 94 ? 3.229 -16.189 -17.829 1.00 51.31 94 ILE A N 1
ATOM 730 C CA . ILE A 1 94 ? 2.299 -17.138 -17.184 1.00 51.31 94 ILE A CA 1
ATOM 731 C C . ILE A 1 94 ? 1.635 -18.022 -18.260 1.00 51.31 94 ILE A C 1
ATOM 733 O O . ILE A 1 94 ? 0.421 -18.157 -18.357 1.00 51.31 94 ILE A O 1
ATOM 737 N N . SER A 1 95 ? 2.450 -18.610 -19.133 1.00 50.19 95 SER A N 1
ATOM 738 C CA . SER A 1 95 ? 2.047 -19.680 -20.043 1.00 50.19 95 SER A CA 1
ATOM 739 C C . SER A 1 95 ? 3.293 -20.441 -20.491 1.00 50.19 95 SER A C 1
ATOM 741 O O . SER A 1 95 ? 3.768 -20.193 -21.592 1.00 50.19 95 SER A O 1
ATOM 743 N N . SER A 1 96 ? 3.847 -21.306 -19.624 1.00 46.44 96 SER A N 1
ATOM 744 C CA . SER A 1 96 ? 4.577 -22.544 -20.003 1.00 46.44 96 SER A CA 1
ATOM 745 C C . SER A 1 96 ? 5.529 -23.124 -18.938 1.00 46.44 96 SER A C 1
ATOM 747 O O . SER A 1 96 ? 6.492 -23.769 -19.330 1.00 46.44 96 SER A O 1
ATOM 749 N N . GLU A 1 97 ? 5.329 -22.973 -17.625 1.00 39.78 97 GLU A N 1
ATOM 750 C CA . GLU A 1 97 ? 6.115 -23.771 -16.657 1.00 39.78 97 GLU A CA 1
ATOM 751 C C . GLU A 1 97 ? 5.230 -24.352 -15.555 1.00 39.78 97 GLU A C 1
ATOM 753 O O . GLU A 1 97 ? 5.227 -23.932 -14.403 1.00 39.78 97 GLU A O 1
ATOM 758 N N . GLY A 1 98 ? 4.466 -25.373 -15.941 1.00 46.66 98 GLY A N 1
ATOM 759 C CA . GLY A 1 98 ? 4.254 -26.509 -15.062 1.00 46.66 98 GLY A CA 1
ATOM 760 C C . GLY A 1 98 ? 5.356 -27.524 -15.336 1.00 46.66 98 GLY A C 1
ATOM 761 O O . GLY A 1 98 ? 5.213 -28.284 -16.281 1.00 46.66 98 GLY A O 1
ATOM 762 N N . THR A 1 99 ? 6.421 -27.515 -14.536 1.00 37.91 99 THR A N 1
ATOM 7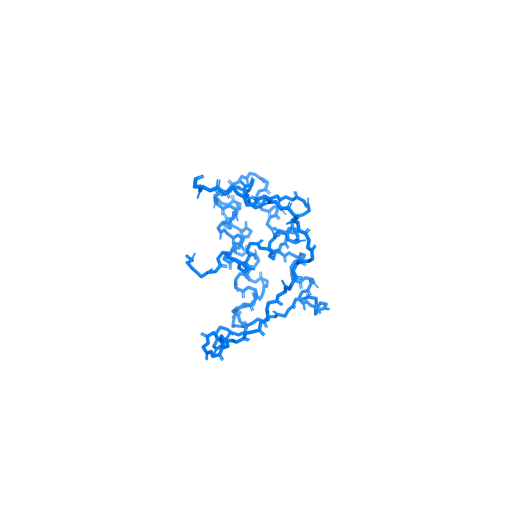63 C CA . THR A 1 99 ? 7.231 -28.697 -14.191 1.00 37.91 99 THR A CA 1
ATOM 764 C C . THR A 1 99 ? 8.073 -28.371 -12.959 1.00 37.91 99 THR A C 1
ATOM 766 O O . THR A 1 99 ? 8.917 -27.482 -12.990 1.00 37.91 99 THR A O 1
ATOM 769 N N . ASP A 1 100 ? 7.813 -29.128 -11.897 1.00 42.06 100 ASP A N 1
ATOM 770 C CA . ASP A 1 100 ? 8.794 -29.636 -10.941 1.00 42.06 100 ASP A CA 1
ATOM 771 C C . ASP A 1 100 ? 9.681 -28.628 -10.199 1.00 42.06 100 ASP A C 1
ATOM 773 O O . ASP A 1 100 ? 10.811 -28.349 -10.581 1.00 42.06 100 ASP A O 1
ATOM 777 N N . ASN A 1 101 ? 9.211 -28.205 -9.023 1.00 34.06 101 ASN A N 1
ATOM 778 C CA . ASN A 1 101 ? 10.060 -28.158 -7.832 1.00 34.06 101 ASN A CA 1
ATOM 779 C C . ASN A 1 101 ? 9.199 -28.373 -6.585 1.00 34.06 101 ASN A C 1
ATOM 781 O O . ASN A 1 101 ? 8.693 -27.439 -5.961 1.00 34.06 101 ASN A O 1
ATOM 785 N N . ALA A 1 102 ? 9.033 -29.647 -6.235 1.00 33.34 102 ALA A N 1
ATOM 786 C CA . ALA A 1 102 ? 8.674 -30.045 -4.889 1.00 33.34 102 ALA A CA 1
ATOM 787 C C . ALA A 1 102 ? 9.766 -29.534 -3.937 1.00 33.34 102 ALA A C 1
ATOM 789 O O . ALA A 1 102 ? 10.889 -30.032 -3.935 1.00 33.34 102 ALA A O 1
ATOM 790 N N . VAL A 1 103 ? 9.443 -28.528 -3.127 1.00 34.94 103 VAL A N 1
ATOM 791 C CA . VAL A 1 103 ? 10.206 -28.262 -1.910 1.00 34.94 103 VAL A CA 1
ATOM 792 C C . VAL A 1 103 ? 9.806 -29.356 -0.925 1.00 34.94 103 VAL A C 1
ATOM 794 O O . VAL A 1 103 ? 8.730 -29.303 -0.329 1.00 34.94 103 VAL A O 1
ATOM 797 N N . GLU A 1 104 ? 10.646 -30.385 -0.808 1.00 28.77 104 GLU A N 1
ATOM 798 C CA . GLU A 1 104 ? 10.579 -31.342 0.294 1.00 28.77 104 GLU A CA 1
ATOM 799 C C . GLU A 1 104 ? 10.622 -30.577 1.623 1.00 28.77 104 GLU A C 1
ATOM 801 O O . GLU A 1 104 ? 11.606 -29.917 1.958 1.00 28.77 104 GLU A O 1
ATOM 806 N N . ILE A 1 105 ? 9.540 -30.677 2.393 1.00 36.56 105 ILE A N 1
ATOM 807 C CA . ILE A 1 105 ? 9.511 -30.267 3.795 1.00 36.56 105 ILE A CA 1
ATOM 808 C C . ILE A 1 105 ? 9.948 -31.491 4.612 1.00 36.56 105 ILE A C 1
ATOM 810 O O . ILE A 1 105 ? 9.231 -32.498 4.608 1.00 36.56 105 ILE A O 1
ATOM 814 N N . PRO A 1 106 ? 11.087 -31.460 5.328 1.00 30.27 106 PRO A N 1
ATOM 815 C CA . PRO A 1 106 ? 11.482 -32.584 6.151 1.00 30.27 106 PRO A CA 1
ATOM 816 C C . PRO A 1 106 ? 10.631 -32.592 7.424 1.00 30.27 106 PRO A C 1
ATOM 818 O O . PRO A 1 106 ? 10.737 -31.713 8.274 1.00 30.27 106 PRO A O 1
ATOM 821 N N . GLY A 1 107 ? 9.819 -33.638 7.565 1.00 34.03 107 GLY A N 1
ATOM 822 C CA . GLY A 1 107 ? 9.372 -34.142 8.858 1.00 34.03 107 GLY A CA 1
ATOM 823 C C . GLY A 1 107 ? 8.185 -33.427 9.504 1.00 34.03 107 GLY A C 1
ATOM 824 O O . GLY A 1 107 ? 8.336 -32.486 10.275 1.00 34.03 107 GLY A O 1
ATOM 825 N N . SER A 1 108 ? 7.010 -34.041 9.384 1.00 36.56 108 SER A N 1
ATOM 826 C CA . SER A 1 108 ? 6.140 -34.184 10.550 1.00 36.56 108 SER A CA 1
ATOM 827 C C . SER A 1 108 ? 5.427 -35.530 10.488 1.00 36.56 108 SER A C 1
ATOM 829 O O . SER A 1 108 ? 4.680 -35.819 9.558 1.00 36.56 108 SER A O 1
ATOM 831 N N . LYS A 1 109 ? 5.739 -36.393 11.459 1.00 38.34 109 LYS A N 1
ATOM 832 C CA . LYS A 1 109 ? 5.054 -37.668 11.680 1.00 38.34 109 LYS A CA 1
ATOM 833 C C . LYS A 1 109 ? 3.627 -37.392 12.155 1.00 38.34 109 LYS A C 1
ATOM 835 O O . LYS A 1 109 ? 3.441 -36.584 13.060 1.00 38.34 109 LYS A O 1
ATOM 840 N N . GLY A 1 110 ? 2.650 -38.124 11.626 1.00 33.31 110 GLY A N 1
ATOM 841 C CA . GLY A 1 110 ? 1.265 -38.048 12.088 1.00 33.31 110 GLY A CA 1
ATOM 842 C C . GLY A 1 110 ? 0.391 -39.170 11.532 1.00 33.31 110 GLY A C 1
ATOM 843 O O . GLY A 1 110 ? -0.291 -38.971 10.541 1.00 33.31 110 GLY A O 1
ATOM 844 N N . SER A 1 111 ? 0.475 -40.332 12.184 1.00 35.47 111 SER A N 1
ATOM 845 C CA . SER A 1 111 ? -0.494 -41.437 12.300 1.00 35.47 111 SER A CA 1
ATOM 846 C C . SER A 1 111 ? -1.478 -41.739 11.154 1.00 35.47 111 SER A C 1
ATOM 848 O O . SER A 1 111 ? -2.510 -41.089 11.010 1.00 35.47 111 SER A O 1
ATOM 850 N N . GLU A 1 112 ? -1.248 -42.866 10.472 1.00 35.91 112 GLU A N 1
ATOM 851 C CA . GLU A 1 112 ? -2.289 -43.617 9.760 1.00 35.91 112 GLU A CA 1
ATOM 852 C C . GLU A 1 112 ? -3.288 -44.224 10.758 1.00 35.91 112 GLU A C 1
ATOM 854 O O . GLU A 1 112 ? -2.935 -45.039 11.613 1.00 35.91 112 GLU A O 1
ATOM 859 N N . VAL A 1 113 ? -4.557 -43.844 10.622 1.00 41.16 113 VAL A N 1
ATOM 860 C CA . VAL A 1 113 ? -5.688 -44.569 11.203 1.00 41.16 113 VAL A CA 1
ATOM 861 C C . VAL A 1 113 ? -5.985 -45.756 10.286 1.00 41.16 113 VAL A C 1
ATOM 863 O O . VAL A 1 113 ? -6.538 -45.590 9.200 1.00 41.16 113 VAL A O 1
ATOM 866 N N . GLN A 1 114 ? -5.615 -46.961 10.718 1.00 40.00 114 GLN A N 1
ATOM 867 C CA . GLN A 1 114 ? -6.053 -48.200 10.079 1.00 40.00 114 GLN A CA 1
ATOM 868 C C . GLN A 1 114 ? -7.549 -48.399 10.338 1.00 40.00 114 GLN A C 1
ATOM 870 O O . GLN A 1 114 ? -7.985 -48.563 11.474 1.00 40.00 114 GLN A O 1
ATOM 875 N N . THR A 1 115 ? -8.336 -48.399 9.267 1.00 40.00 115 THR A N 1
ATOM 876 C CA . THR A 1 115 ? -9.677 -48.982 9.248 1.00 40.00 115 THR A CA 1
ATOM 877 C C . THR A 1 115 ? -9.573 -50.357 8.605 1.00 40.00 115 THR A C 1
ATOM 879 O O . THR A 1 115 ? -9.307 -50.446 7.409 1.00 40.00 115 THR A O 1
ATOM 882 N N . LYS A 1 116 ? -9.754 -51.411 9.403 1.00 38.91 116 LYS A N 1
ATOM 883 C CA . LYS A 1 116 ? -10.381 -52.691 9.045 1.00 38.91 116 LYS A CA 1
ATOM 884 C C . LYS A 1 116 ? -10.782 -53.420 10.320 1.00 38.91 116 LYS A C 1
ATOM 886 O O . LYS A 1 116 ? -9.980 -53.388 11.276 1.00 38.91 116 LYS A O 1
#